Protein AF-A0A7Y7BCB1-F1 (afdb_monomer)

Secondary structure (DSSP, 8-state):
--HHHH--SHHHHTT--HHHHHHHHHHHHHHHHHHHTTTT---GGG-

InterPro domains:
  IPR005477 Deoxyxylulose-5-phosphate synthase [PF13292] (4-47)
  IPR029061 Thiamin diphosphate-binding fold [SSF52518] (2-47)

Foldseek 3Di:
DALCVVPPDPVSVVPDDPVSVVRNLVVQLVVLCVVCVVPVDDSVVVD

Mean predicted aligned error: 4.05 Å

Solvent-accessible surface area (backbone atoms only — not comparable to full-atom values): 3021 Å² total; per-residue (Å²): 136,58,69,68,81,66,54,85,48,78,66,53,62,70,71,51,52,75,67,56,51,52,52,38,51,51,54,50,45,56,49,49,50,66,67,35,66,79,74,73,55,88,56,76,90,76,107

pLDDT: mean 90.61, std 9.34, range [68.38, 98.19]

Sequence (47 aa):
MSLLENIRSP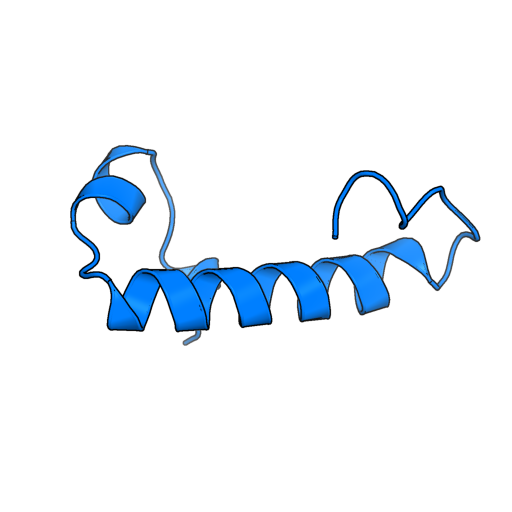RDLKALDTEDLTELAEEIRHFLVHAVARTGGHLGPNL

Structure (mmCIF, N/CA/C/O backbone):
dat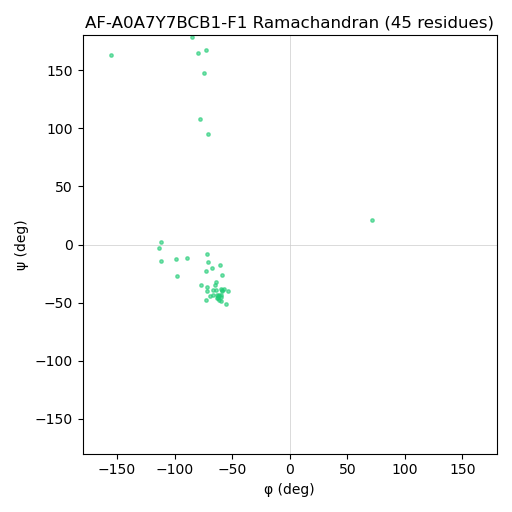a_AF-A0A7Y7BCB1-F1
#
_entry.id   AF-A0A7Y7BCB1-F1
#
loop_
_atom_site.group_PDB
_atom_site.id
_atom_site.type_symbol
_atom_site.label_atom_id
_atom_site.label_alt_id
_atom_site.label_comp_id
_atom_site.label_asym_id
_atom_site.label_entity_id
_atom_site.label_seq_id
_atom_site.pdbx_PDB_ins_code
_atom_site.Cartn_x
_atom_site.Cartn_y
_atom_site.Cartn_z
_atom_site.occupancy
_atom_site.B_iso_or_equiv
_atom_site.auth_seq_id
_atom_site.auth_comp_id
_atom_site.auth_asym_id
_atom_site.auth_atom_id
_atom_site.pdbx_PDB_model_num
ATOM 1 N N . MET A 1 1 ? -8.529 -14.828 -0.773 1.00 68.38 1 MET A N 1
ATOM 2 C CA . MET A 1 1 ? -8.591 -13.397 -1.119 1.00 68.38 1 MET A CA 1
ATOM 3 C C . MET A 1 1 ? -7.645 -12.705 -0.175 1.00 68.38 1 MET A C 1
ATOM 5 O O . MET A 1 1 ? -7.775 -12.938 1.020 1.00 68.38 1 MET A O 1
ATOM 9 N N . SER A 1 2 ? -6.668 -11.985 -0.711 1.00 92.25 2 SER A N 1
ATOM 10 C CA . SER A 1 2 ? -5.658 -11.279 0.086 1.00 92.25 2 SER A CA 1
ATOM 11 C C . SER A 1 2 ? -6.226 -9.960 0.638 1.00 92.25 2 SER A C 1
ATOM 13 O O . SER A 1 2 ? -7.268 -9.495 0.158 1.00 92.25 2 SER A O 1
ATOM 15 N N . LEU A 1 3 ? -5.580 -9.339 1.630 1.00 96.00 3 LEU A N 1
ATOM 16 C CA . LEU A 1 3 ? -6.001 -8.015 2.116 1.00 96.00 3 LEU A CA 1
ATOM 17 C C . LEU A 1 3 ? -5.906 -6.972 0.994 1.00 96.00 3 LEU A C 1
ATOM 19 O O . LEU A 1 3 ? -6.850 -6.215 0.764 1.00 96.00 3 LEU A O 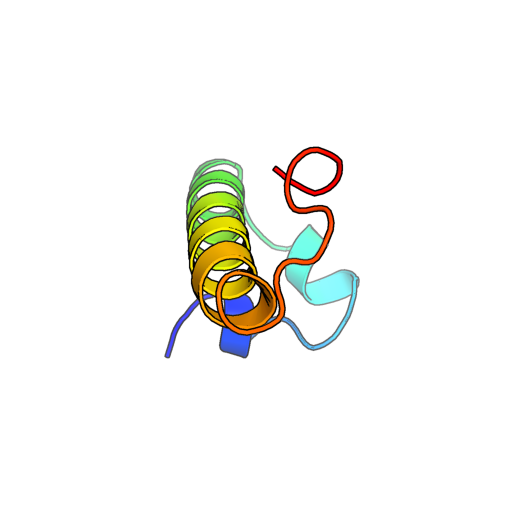1
ATOM 23 N N . LEU A 1 4 ? -4.815 -6.996 0.226 1.00 96.50 4 LEU A N 1
ATOM 24 C CA . LEU A 1 4 ? -4.557 -6.110 -0.908 1.00 96.50 4 LEU A CA 1
ATOM 25 C C . LEU A 1 4 ? -5.653 -6.177 -1.985 1.00 96.50 4 LEU A C 1
ATOM 27 O O . LEU A 1 4 ? -6.047 -5.143 -2.521 1.00 96.50 4 LEU A O 1
ATOM 31 N N . GLU A 1 5 ? -6.202 -7.360 -2.277 1.00 96.12 5 GLU A N 1
ATOM 32 C CA . GLU A 1 5 ? -7.304 -7.533 -3.244 1.00 96.12 5 GLU A CA 1
ATOM 33 C C . GLU A 1 5 ? -8.636 -6.900 -2.788 1.00 96.12 5 GLU A C 1
ATOM 35 O O . GLU A 1 5 ? -9.527 -6.627 -3.612 1.00 96.12 5 GLU A O 1
ATOM 40 N N . ASN A 1 6 ? -8.773 -6.669 -1.480 1.00 96.00 6 ASN A N 1
ATOM 41 C CA . ASN A 1 6 ? -9.977 -6.152 -0.838 1.00 96.00 6 ASN A CA 1
ATOM 42 C C . ASN A 1 6 ? -9.925 -4.640 -0.567 1.00 96.00 6 ASN A C 1
ATOM 44 O O . ASN A 1 6 ? -10.970 -4.040 -0.316 1.00 96.00 6 ASN A O 1
ATOM 48 N N . ILE A 1 7 ? -8.761 -3.993 -0.690 1.00 97.44 7 ILE A N 1
ATOM 49 C CA . ILE A 1 7 ? -8.647 -2.532 -0.585 1.00 97.44 7 ILE A CA 1
ATOM 50 C C . ILE A 1 7 ? -9.125 -1.879 -1.888 1.00 97.44 7 ILE A C 1
ATOM 52 O O . ILE A 1 7 ? -8.459 -1.934 -2.922 1.00 97.44 7 ILE A O 1
ATOM 56 N N . ARG A 1 8 ? -10.295 -1.230 -1.853 1.00 96.94 8 ARG A N 1
ATOM 57 C CA . ARG A 1 8 ? -10.905 -0.547 -3.013 1.00 96.94 8 ARG A CA 1
ATOM 58 C C . ARG A 1 8 ? -10.937 0.970 -2.854 1.00 96.94 8 ARG A C 1
ATOM 60 O O . ARG A 1 8 ? -11.175 1.689 -3.823 1.00 96.94 8 ARG A O 1
ATOM 67 N N . SER A 1 9 ? -10.703 1.463 -1.643 1.00 97.62 9 SER A N 1
ATOM 68 C CA . SER A 1 9 ? -10.745 2.873 -1.292 1.00 97.62 9 SER A CA 1
ATOM 69 C C . SER A 1 9 ? -9.874 3.179 -0.063 1.00 97.62 9 SER A C 1
ATOM 71 O O . SER A 1 9 ? -9.586 2.288 0.739 1.00 97.62 9 SER A O 1
ATOM 73 N N . PRO A 1 10 ? -9.523 4.456 0.184 1.00 97.75 10 PRO A N 1
ATOM 74 C CA . PRO A 1 10 ? -8.825 4.853 1.410 1.00 97.75 10 PRO A CA 1
ATOM 75 C C . PRO A 1 10 ? -9.603 4.565 2.700 1.00 97.75 10 PRO A C 1
ATOM 77 O O . PRO A 1 10 ? -9.025 4.601 3.782 1.00 97.75 10 PRO A O 1
ATOM 80 N N . ARG A 1 11 ? -10.922 4.342 2.615 1.00 98.12 11 ARG A N 1
ATOM 81 C CA . ARG A 1 11 ? -11.747 3.993 3.775 1.00 98.12 11 ARG A CA 1
ATOM 82 C C . ARG A 1 11 ? -11.461 2.572 4.253 1.00 98.12 11 ARG A C 1
ATOM 84 O O . ARG A 1 11 ? -11.452 2.364 5.459 1.00 98.12 11 ARG A O 1
ATOM 91 N N . ASP A 1 12 ? -11.195 1.652 3.332 1.00 97.62 12 ASP A N 1
ATOM 92 C CA . ASP A 1 12 ? -10.931 0.245 3.649 1.00 97.62 12 ASP A CA 1
ATOM 93 C C . ASP A 1 12 ? -9.613 0.122 4.421 1.00 97.62 12 ASP A C 1
ATOM 95 O O . ASP A 1 12 ? -9.566 -0.502 5.472 1.00 97.62 12 ASP A O 1
ATOM 99 N N . LEU A 1 13 ? -8.582 0.854 3.981 1.00 97.31 13 LEU A N 1
ATOM 100 C CA . LEU A 1 13 ? -7.296 0.938 4.679 1.00 97.31 13 LEU A CA 1
ATOM 101 C C . LEU A 1 13 ? -7.435 1.482 6.110 1.00 97.31 13 LEU A C 1
ATOM 103 O O . LEU A 1 13 ? -6.781 1.002 7.025 1.00 97.31 13 LEU A O 1
ATOM 107 N N . LYS A 1 14 ? -8.292 2.491 6.311 1.00 97.50 14 LYS A N 1
ATOM 108 C CA . LYS A 1 14 ? -8.526 3.102 7.633 1.00 97.50 14 LYS A CA 1
ATOM 109 C C . LYS A 1 14 ? -9.289 2.195 8.599 1.00 97.50 14 LYS A C 1
ATOM 111 O O . LYS A 1 14 ? -9.364 2.532 9.776 1.00 97.50 14 LYS A O 1
ATOM 116 N N . ALA A 1 15 ? -9.918 1.135 8.099 1.00 97.25 15 ALA A N 1
ATOM 117 C CA . ALA A 1 15 ? -10.677 0.192 8.910 1.00 97.25 15 ALA A CA 1
ATOM 118 C C . ALA A 1 15 ? -9.820 -0.971 9.435 1.00 97.25 15 ALA A C 1
ATOM 120 O O . ALA A 1 15 ? -10.301 -1.704 10.294 1.00 97.25 15 ALA A O 1
ATOM 121 N N . LEU A 1 16 ? -8.592 -1.130 8.929 1.00 98.00 16 LEU A N 1
ATOM 122 C CA . LEU A 1 16 ? -7.658 -2.166 9.360 1.00 98.00 16 LEU A CA 1
ATOM 123 C C . LEU A 1 16 ? -7.053 -1.845 10.727 1.00 98.00 16 LEU A C 1
ATOM 125 O O . LEU A 1 16 ? -6.822 -0.677 11.061 1.00 98.00 16 LEU A O 1
ATOM 129 N N . ASP A 1 17 ? -6.765 -2.890 11.494 1.00 98.19 17 ASP A N 1
ATOM 130 C CA . ASP A 1 17 ? -5.964 -2.773 12.705 1.00 98.19 17 ASP A CA 1
ATOM 131 C C . ASP A 1 17 ? -4.455 -2.826 12.399 1.00 98.19 17 ASP A C 1
ATOM 133 O O . ASP A 1 17 ? -4.015 -2.925 11.254 1.00 98.19 17 ASP A O 1
ATOM 137 N N . THR A 1 18 ? -3.626 -2.695 13.434 1.00 97.75 18 THR A N 1
ATOM 138 C CA . THR A 1 18 ? -2.165 -2.653 13.284 1.00 97.75 18 THR A CA 1
ATOM 139 C C . THR A 1 18 ? -1.578 -3.960 12.736 1.00 97.75 18 THR A C 1
ATOM 141 O O . THR A 1 18 ? -0.557 -3.926 12.041 1.00 97.75 18 THR A O 1
ATOM 144 N N . GLU A 1 19 ? -2.187 -5.104 13.052 1.00 98.12 19 GLU A N 1
ATOM 145 C CA . GLU A 1 19 ? -1.723 -6.417 12.596 1.00 98.12 19 GLU A CA 1
ATOM 146 C C . GLU A 1 19 ? -2.039 -6.577 11.104 1.00 98.12 19 GLU A C 1
ATOM 148 O O . GLU A 1 19 ? -1.127 -6.829 10.312 1.00 98.12 19 GLU A O 1
ATOM 153 N N . ASP A 1 20 ? -3.271 -6.257 10.704 1.00 98.00 20 ASP A N 1
ATOM 154 C CA . ASP A 1 20 ? -3.709 -6.226 9.306 1.00 98.00 20 ASP A CA 1
ATOM 155 C C . ASP A 1 20 ? -2.887 -5.238 8.461 1.00 98.00 20 ASP A C 1
ATOM 157 O O . ASP A 1 20 ? -2.557 -5.503 7.304 1.00 98.00 20 ASP A O 1
ATOM 161 N N . LEU A 1 21 ? -2.521 -4.078 9.019 1.00 98.12 21 LEU A N 1
ATOM 162 C CA . LEU A 1 21 ? -1.660 -3.105 8.334 1.00 98.12 21 LEU A CA 1
ATOM 163 C C . LEU A 1 21 ? -0.253 -3.658 8.081 1.00 98.12 21 LEU A C 1
ATOM 165 O O . LEU A 1 21 ? 0.356 -3.348 7.053 1.00 98.12 21 LEU A O 1
ATOM 169 N N . THR A 1 22 ? 0.263 -4.468 9.006 1.00 97.88 22 THR A N 1
ATOM 170 C CA . THR A 1 22 ? 1.565 -5.124 8.853 1.00 97.88 22 THR A CA 1
ATOM 171 C C . THR A 1 22 ? 1.497 -6.183 7.755 1.00 97.88 22 THR A C 1
ATOM 173 O O . THR A 1 22 ? 2.365 -6.214 6.882 1.00 97.88 22 THR A O 1
ATOM 176 N N . GLU A 1 23 ? 0.438 -6.995 7.745 1.00 97.81 23 GLU A N 1
ATOM 177 C CA . GLU A 1 23 ? 0.205 -8.007 6.711 1.00 97.81 23 GLU A CA 1
ATOM 178 C C . GLU A 1 23 ? 0.017 -7.372 5.326 1.00 97.81 23 GLU A C 1
ATOM 180 O O . GLU A 1 23 ? 0.683 -7.759 4.363 1.00 97.81 23 GLU A O 1
ATOM 185 N N . LEU A 1 24 ? -0.802 -6.322 5.225 1.00 97.94 24 LEU A N 1
ATOM 186 C CA . LEU A 1 24 ? -1.013 -5.593 3.976 1.00 97.94 24 LEU A CA 1
ATOM 187 C C . LEU A 1 24 ? 0.299 -5.018 3.416 1.00 97.94 24 LEU A C 1
ATOM 189 O O . LEU A 1 24 ? 0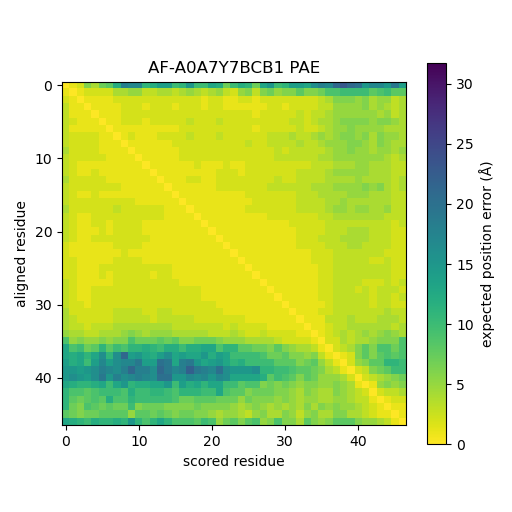.520 -5.042 2.203 1.00 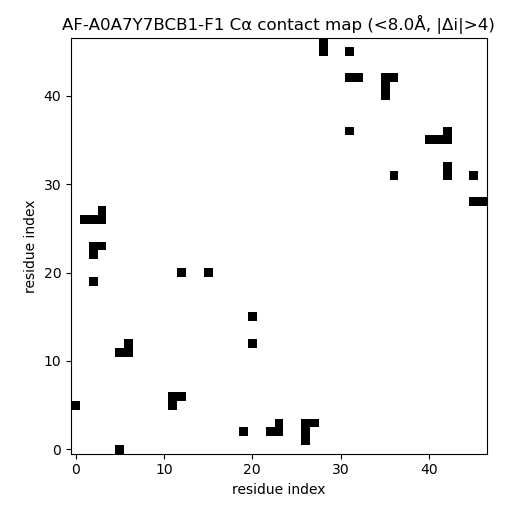97.94 24 LEU A O 1
ATOM 193 N N . ALA A 1 25 ? 1.183 -4.507 4.278 1.00 97.12 25 ALA A N 1
ATOM 194 C CA . ALA A 1 25 ? 2.483 -3.994 3.855 1.00 97.12 25 ALA A CA 1
ATOM 195 C C . ALA A 1 25 ? 3.381 -5.100 3.268 1.00 97.12 25 ALA A C 1
ATOM 197 O O . ALA A 1 25 ? 4.050 -4.868 2.256 1.00 97.12 25 ALA A O 1
ATOM 198 N N . GLU A 1 26 ? 3.369 -6.303 3.854 1.00 97.00 26 GLU A N 1
ATOM 199 C CA . GLU A 1 26 ? 4.066 -7.469 3.296 1.00 97.00 26 GLU A CA 1
ATOM 200 C C . GLU A 1 26 ? 3.506 -7.863 1.922 1.00 97.00 26 GLU A C 1
ATOM 202 O O . GLU A 1 26 ? 4.273 -8.042 0.970 1.00 97.00 26 GLU A O 1
ATOM 207 N N . GLU A 1 27 ? 2.177 -7.921 1.778 1.00 97.31 27 GLU A N 1
ATOM 208 C CA . GLU A 1 27 ? 1.530 -8.233 0.498 1.00 97.31 27 GLU A CA 1
ATOM 209 C C . GLU A 1 27 ? 1.906 -7.224 -0.600 1.00 97.31 27 GLU A C 1
ATOM 211 O O . GLU A 1 27 ? 2.234 -7.616 -1.727 1.00 97.31 27 GLU A O 1
ATOM 216 N N . ILE A 1 28 ? 1.921 -5.925 -0.275 1.00 95.62 28 ILE A N 1
ATOM 217 C CA . ILE A 1 28 ? 2.321 -4.857 -1.204 1.00 95.62 28 ILE A CA 1
ATOM 218 C C . ILE A 1 28 ? 3.776 -5.034 -1.642 1.00 95.62 28 ILE A C 1
ATOM 220 O O . ILE A 1 28 ? 4.058 -4.9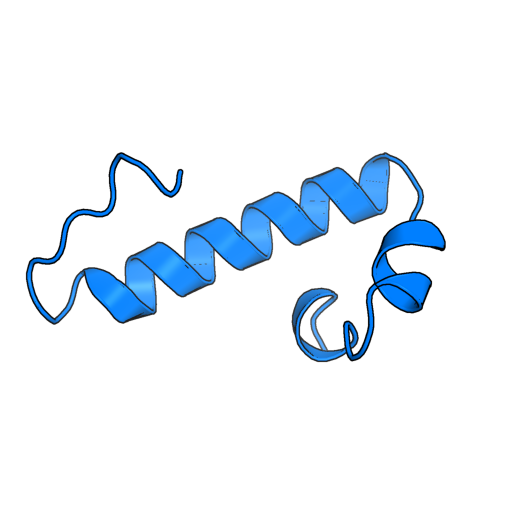82 -2.843 1.00 95.62 28 ILE A O 1
ATOM 224 N N . ARG A 1 29 ? 4.710 -5.278 -0.711 1.00 94.81 29 ARG A N 1
ATOM 225 C CA . ARG A 1 29 ? 6.125 -5.483 -1.070 1.00 94.81 29 ARG A CA 1
ATOM 226 C C . ARG A 1 29 ? 6.303 -6.702 -1.961 1.00 94.81 29 ARG A C 1
ATOM 228 O O . ARG A 1 29 ? 6.996 -6.614 -2.976 1.00 94.81 29 ARG A O 1
ATOM 235 N N . HIS A 1 30 ? 5.646 -7.814 -1.635 1.00 93.38 30 HIS A N 1
ATOM 236 C CA . HIS A 1 30 ? 5.692 -9.018 -2.458 1.00 93.38 30 HIS A CA 1
ATOM 237 C C . HIS A 1 30 ? 5.171 -8.753 -3.878 1.00 93.38 30 HIS A C 1
ATOM 239 O O . HIS A 1 30 ? 5.815 -9.145 -4.857 1.00 93.38 30 HIS A O 1
ATOM 245 N N . PHE A 1 31 ? 4.042 -8.048 -4.003 1.00 92.44 31 PHE A N 1
ATOM 246 C CA . PHE A 1 31 ? 3.481 -7.654 -5.293 1.00 92.44 31 PHE A CA 1
ATOM 247 C C . PHE A 1 31 ? 4.447 -6.775 -6.095 1.00 92.44 31 PHE A C 1
ATOM 249 O O . PHE A 1 31 ? 4.711 -7.062 -7.263 1.00 92.44 31 PHE A O 1
ATOM 256 N N . LEU A 1 32 ? 5.016 -5.738 -5.475 1.00 90.25 32 LEU A N 1
ATOM 257 C CA . LEU A 1 32 ? 5.930 -4.807 -6.137 1.00 90.25 32 LEU A CA 1
ATOM 258 C C . LEU A 1 32 ? 7.208 -5.494 -6.620 1.00 90.25 32 LEU A C 1
ATOM 260 O O . LEU A 1 32 ? 7.619 -5.269 -7.758 1.00 90.25 32 LEU A O 1
ATOM 264 N N . VAL A 1 33 ? 7.802 -6.371 -5.803 1.00 90.50 33 VAL A N 1
ATOM 265 C CA . VAL A 1 33 ? 8.962 -7.183 -6.203 1.00 90.50 33 VAL A CA 1
ATOM 266 C C . VAL A 1 33 ? 8.623 -7.980 -7.461 1.00 90.50 33 VAL A C 1
ATOM 268 O O . VAL A 1 33 ? 9.339 -7.887 -8.453 1.00 90.50 33 VAL A O 1
ATOM 271 N N . HIS A 1 34 ? 7.503 -8.706 -7.471 1.00 88.38 34 HIS A N 1
ATOM 272 C CA . HIS A 1 34 ? 7.113 -9.526 -8.621 1.00 88.38 34 HIS A CA 1
ATOM 273 C C . HIS A 1 34 ? 6.769 -8.696 -9.865 1.00 88.38 34 HIS A C 1
ATOM 275 O O . HIS A 1 34 ? 7.117 -9.082 -10.985 1.00 88.38 34 HIS A O 1
ATOM 281 N N . ALA A 1 35 ? 6.100 -7.557 -9.685 1.00 87.00 35 ALA A N 1
ATOM 282 C CA . ALA A 1 35 ? 5.670 -6.694 -10.777 1.00 87.00 35 ALA A CA 1
ATOM 283 C C . ALA A 1 35 ? 6.845 -5.949 -11.433 1.00 87.00 35 ALA A C 1
ATOM 285 O O . ALA A 1 35 ? 6.890 -5.828 -12.658 1.00 87.00 35 ALA A O 1
ATOM 286 N N . VAL A 1 36 ? 7.808 -5.472 -10.638 1.00 86.06 36 VAL A N 1
ATOM 287 C CA . VAL A 1 36 ? 8.886 -4.577 -11.096 1.00 86.06 36 VAL A CA 1
ATOM 288 C C . VAL A 1 36 ? 10.192 -5.323 -11.390 1.00 86.06 36 VAL A C 1
ATOM 290 O O . VAL A 1 36 ? 10.944 -4.900 -12.271 1.00 86.06 36 VAL A O 1
ATOM 293 N N . ALA A 1 37 ? 10.459 -6.471 -10.749 1.00 77.69 37 ALA A N 1
ATOM 294 C CA . ALA A 1 37 ? 11.681 -7.248 -11.002 1.00 77.69 37 ALA A CA 1
ATOM 295 C C . ALA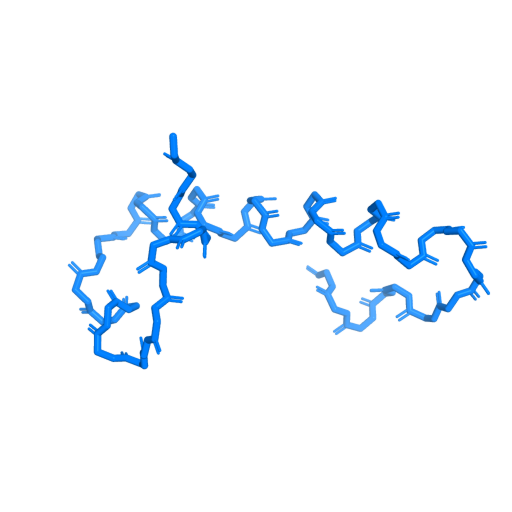 A 1 37 ? 11.826 -7.681 -12.471 1.00 77.69 37 ALA A C 1
ATOM 297 O O . ALA A 1 37 ? 12.939 -7.843 -12.964 1.00 77.69 37 ALA A O 1
ATOM 298 N N . ARG A 1 38 ? 10.712 -7.824 -13.199 1.00 70.06 38 ARG A N 1
ATOM 299 C CA . ARG A 1 38 ? 10.711 -8.224 -14.614 1.00 70.06 38 ARG A CA 1
ATOM 300 C C . ARG A 1 38 ? 11.186 -7.136 -15.578 1.00 70.06 38 ARG A C 1
ATOM 302 O O . ARG A 1 38 ? 11.580 -7.470 -16.691 1.00 70.06 38 ARG A O 1
ATOM 309 N N . THR A 1 39 ? 11.114 -5.864 -15.192 1.00 72.19 39 THR A N 1
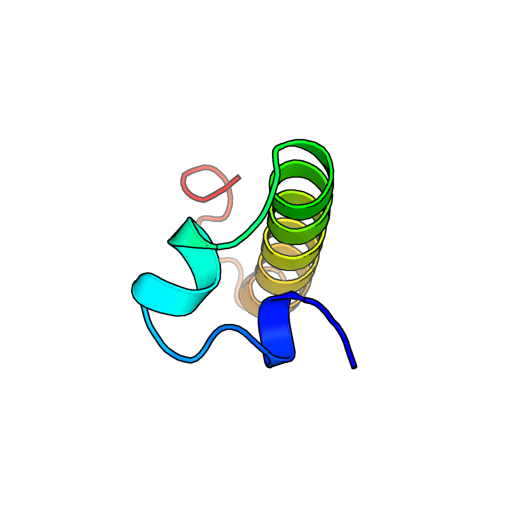ATOM 310 C CA . THR A 1 39 ? 11.412 -4.724 -16.078 1.00 72.19 39 THR A CA 1
ATOM 311 C C . THR A 1 39 ? 12.660 -3.947 -15.663 1.00 72.19 39 THR A C 1
ATOM 313 O O . THR A 1 39 ? 13.057 -3.028 -16.373 1.00 72.19 39 THR A O 1
ATOM 316 N N . GLY A 1 40 ? 13.303 -4.320 -14.548 1.00 68.94 40 GLY A N 1
ATOM 317 C CA . GLY A 1 40 ? 14.520 -3.665 -14.057 1.00 68.94 40 GLY A CA 1
ATOM 318 C C . GLY A 1 40 ? 14.292 -2.258 -13.485 1.00 68.94 40 GLY A C 1
ATOM 319 O O . GLY A 1 40 ? 15.226 -1.462 -13.443 1.00 68.94 40 GLY A O 1
ATOM 320 N N . GLY A 1 41 ? 13.061 -1.929 -13.076 1.00 74.44 41 GLY A N 1
ATOM 321 C CA . GLY A 1 41 ? 12.708 -0.617 -12.522 1.00 74.44 41 GLY A CA 1
ATOM 322 C C . GLY A 1 41 ? 13.241 -0.358 -11.103 1.00 74.44 41 GLY A C 1
ATOM 323 O O . GLY A 1 41 ? 13.676 -1.267 -10.396 1.00 74.44 41 GLY A O 1
ATOM 324 N N . HIS A 1 42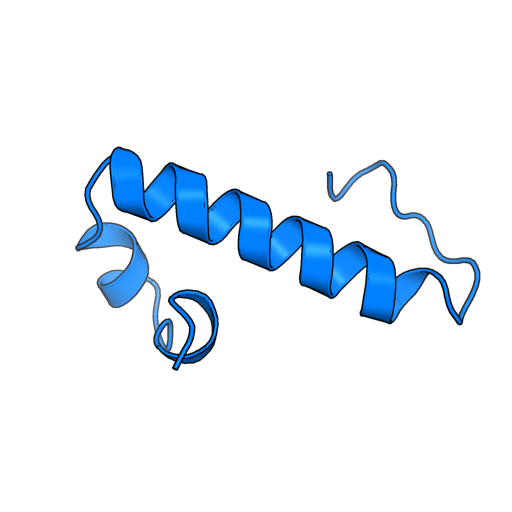 ? 13.182 0.903 -10.661 1.00 80.75 42 HIS A N 1
ATOM 325 C CA . HIS A 1 42 ? 13.635 1.320 -9.329 1.00 80.75 42 HIS A CA 1
ATOM 326 C C . HIS A 1 42 ? 12.704 0.818 -8.215 1.00 80.75 42 HIS A C 1
ATOM 328 O O . HIS A 1 42 ? 11.714 1.459 -7.869 1.00 80.75 42 HIS A O 1
ATOM 334 N N . LEU A 1 43 ? 13.061 -0.322 -7.627 1.00 81.00 43 LEU A N 1
ATOM 335 C CA . LEU A 1 43 ? 12.322 -0.931 -6.521 1.00 81.00 43 LEU A CA 1
ATOM 336 C C . LEU A 1 43 ? 12.587 -0.242 -5.167 1.00 81.00 43 LEU A C 1
ATOM 338 O O . LEU A 1 43 ? 11.677 -0.113 -4.359 1.00 81.00 43 LEU A O 1
ATOM 342 N N . GLY A 1 44 ? 13.816 0.238 -4.940 1.00 79.00 44 GLY A N 1
ATOM 343 C CA . GLY A 1 44 ? 14.281 0.752 -3.641 1.00 79.00 44 GLY A CA 1
ATOM 344 C C . GLY A 1 44 ? 13.422 1.852 -2.993 1.00 79.00 44 GLY A C 1
ATOM 345 O O . GLY A 1 44 ? 13.215 1.783 -1.793 1.00 79.00 44 GLY A O 1
ATOM 346 N N . PRO A 1 45 ? 12.881 2.835 -3.735 1.00 83.75 45 PRO A N 1
ATOM 347 C CA . PRO A 1 45 ? 12.013 3.864 -3.149 1.00 83.75 45 PRO A CA 1
ATOM 348 C C . PRO A 1 45 ? 10.608 3.393 -2.734 1.00 83.75 45 PRO A C 1
ATOM 350 O O . PRO A 1 45 ? 9.870 4.185 -2.157 1.00 83.75 45 PRO A O 1
ATOM 353 N N . ASN A 1 46 ? 10.207 2.163 -3.080 1.00 77.25 46 ASN A N 1
ATOM 354 C CA . ASN A 1 46 ? 8.859 1.630 -2.835 1.00 77.25 46 ASN A CA 1
ATOM 355 C C . ASN A 1 46 ? 8.828 0.493 -1.793 1.00 77.25 46 ASN A C 1
ATOM 357 O O . ASN A 1 46 ? 7.765 -0.089 -1.574 1.00 77.25 46 ASN A O 1
ATOM 361 N N . LEU A 1 47 ? 9.976 0.149 -1.201 1.00 79.19 47 LEU A N 1
ATOM 362 C CA . LEU A 1 47 ? 10.117 -0.859 -0.145 1.00 79.19 47 LEU A CA 1
ATOM 363 C C . LEU A 1 47 ? 10.461 -0.193 1.186 1.00 79.19 47 LEU A C 1
ATOM 365 O O . LEU A 1 47 ? 9.972 -0.714 2.213 1.00 79.19 47 LEU A O 1
#

Organism: Streptomyces morookaense (NCBI:txid1970)

Radius of gyration: 12.01 Å; Cα contacts (8 Å, |Δi|>4): 24; chains: 1; bounding box: 26×18×29 Å